Protein AF-L9M153-F1 (afdb_monomer_lite)

Radius of gyration: 15.21 Å; chains: 1; bounding box: 38×36×36 Å

Secondary structure (DSSP, 8-state):
-TT-SSHHHHHHHHHHHHHHHHH-HHHHHHHHHHHGGG--HHHHHHHHHHH--GGGGSSHHHHHHHHHHHHHHHHHHS-TT------SHHHHHHHHHHHHHHHHHHHH-TTHHHHHHHHHHHT--HHHHHHHHHHHTSHHHHTT-HHHHHHHHHHHH-

Structure (mmCIF, N/CA/C/O backbone):
data_AF-L9M153-F1
#
_entry.id   AF-L9M153-F1
#
loop_
_atom_site.group_PDB
_atom_site.id
_atom_site.type_symbol
_atom_site.label_atom_id
_atom_site.label_alt_id
_atom_site.label_comp_id
_atom_site.label_asym_id
_atom_site.label_entity_id
_atom_site.label_seq_id
_atom_site.pdbx_PDB_ins_code
_atom_site.Cartn_x
_atom_site.Cartn_y
_atom_site.Cartn_z
_atom_site.occupancy
_atom_site.B_iso_or_equiv
_atom_site.auth_seq_id
_atom_site.auth_comp_id
_atom_site.auth_asym_id
_atom_site.auth_atom_id
_atom_site.pdbx_PDB_model_num
ATOM 1 N N . MET A 1 1 ? 18.405 -8.519 -5.903 1.00 76.19 1 MET A N 1
ATOM 2 C CA . MET A 1 1 ? 18.850 -7.183 -5.422 1.00 76.19 1 MET A CA 1
ATOM 3 C C . MET A 1 1 ? 17.945 -6.615 -4.331 1.00 76.19 1 MET A C 1
ATOM 5 O O . MET A 1 1 ? 18.466 -6.133 -3.335 1.00 76.19 1 MET A O 1
ATOM 9 N N . MET A 1 2 ? 16.614 -6.701 -4.454 1.00 86.31 2 MET A N 1
ATOM 10 C CA . MET A 1 2 ? 15.701 -6.247 -3.385 1.00 86.31 2 MET A CA 1
ATOM 11 C C . MET A 1 2 ? 15.808 -7.069 -2.086 1.00 86.31 2 MET A C 1
ATOM 13 O O . MET A 1 2 ? 15.494 -6.559 -1.016 1.00 86.31 2 MET A O 1
ATOM 17 N N . ASN A 1 3 ? 16.340 -8.291 -2.166 1.00 87.81 3 ASN A N 1
ATOM 18 C CA . ASN A 1 3 ? 16.652 -9.151 -1.022 1.00 87.81 3 ASN A CA 1
ATOM 19 C C . ASN A 1 3 ? 18.121 -9.061 -0.537 1.00 87.81 3 ASN A C 1
ATOM 21 O O . ASN A 1 3 ? 18.587 -9.937 0.183 1.00 87.81 3 ASN A O 1
ATOM 25 N N . ASP A 1 4 ? 18.899 -8.055 -0.967 1.00 94.00 4 ASP A N 1
ATOM 26 C CA . ASP A 1 4 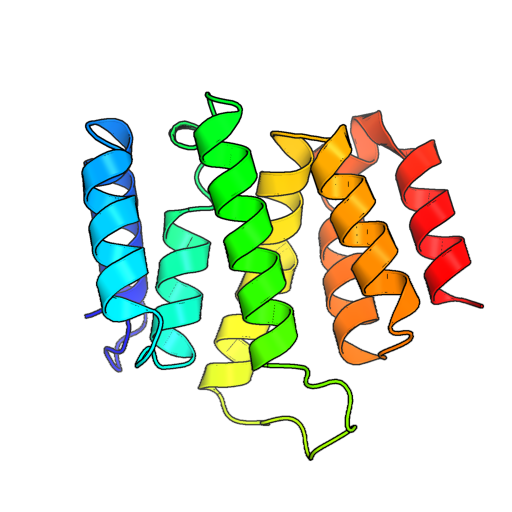? 20.309 -7.926 -0.558 1.00 94.00 4 ASP A CA 1
ATOM 27 C C . ASP A 1 4 ? 20.429 -7.640 0.949 1.00 94.00 4 ASP A C 1
ATOM 29 O O . ASP A 1 4 ? 19.619 -6.900 1.515 1.00 94.00 4 ASP A O 1
ATOM 33 N N . SER A 1 5 ? 21.458 -8.180 1.610 1.00 88.75 5 SER A N 1
ATOM 34 C CA . SER A 1 5 ? 21.688 -7.979 3.048 1.00 88.75 5 SER A CA 1
ATOM 35 C C . SER A 1 5 ? 21.940 -6.507 3.405 1.00 88.75 5 SER A C 1
ATOM 37 O O . SER A 1 5 ? 21.536 -6.039 4.474 1.00 88.75 5 SER A O 1
ATOM 39 N N . ARG A 1 6 ? 22.528 -5.730 2.487 1.00 92.38 6 ARG A N 1
ATOM 40 C CA . ARG A 1 6 ? 22.849 -4.310 2.671 1.00 92.38 6 ARG A CA 1
ATOM 41 C C . ARG A 1 6 ? 21.632 -3.448 2.360 1.00 92.38 6 ARG A C 1
ATOM 43 O O . ARG A 1 6 ? 21.206 -3.327 1.214 1.00 92.38 6 ARG A O 1
ATOM 50 N N . TRP A 1 7 ? 21.114 -2.755 3.373 1.00 89.44 7 TRP A N 1
ATOM 51 C CA . TRP A 1 7 ? 19.883 -1.967 3.238 1.00 89.44 7 TRP A CA 1
ATOM 52 C C . TRP A 1 7 ? 19.955 -0.867 2.166 1.00 89.44 7 TRP A C 1
ATOM 54 O O . TRP A 1 7 ? 18.970 -0.638 1.474 1.00 89.44 7 TRP A O 1
ATOM 64 N N . ARG A 1 8 ? 21.130 -0.253 1.953 1.00 92.19 8 ARG A N 1
ATOM 65 C CA . ARG A 1 8 ? 21.330 0.757 0.898 1.00 92.19 8 ARG A CA 1
ATOM 66 C C . ARG A 1 8 ? 21.126 0.201 -0.511 1.00 92.19 8 ARG A C 1
ATOM 68 O O . ARG A 1 8 ? 20.583 0.903 -1.355 1.00 92.19 8 ARG A O 1
ATOM 75 N N . LEU A 1 9 ? 21.522 -1.049 -0.763 1.00 95.06 9 LEU A N 1
ATOM 76 C CA . LEU A 1 9 ? 21.282 -1.682 -2.063 1.00 95.06 9 LEU A CA 1
ATOM 77 C C . LEU A 1 9 ? 19.805 -2.004 -2.271 1.00 95.06 9 LEU A C 1
ATOM 79 O O . LEU A 1 9 ? 19.324 -1.927 -3.397 1.00 95.06 9 LEU A O 1
ATOM 83 N N . ARG A 1 10 ? 19.068 -2.295 -1.193 1.00 94.25 10 ARG A N 1
ATOM 84 C CA . ARG A 1 10 ? 17.613 -2.465 -1.274 1.00 94.25 10 ARG A CA 1
ATOM 85 C C . ARG A 1 10 ? 16.913 -1.159 -1.655 1.00 94.25 10 ARG A C 1
ATOM 87 O O . ARG A 1 10 ? 16.045 -1.193 -2.521 1.00 94.25 10 ARG A O 1
ATOM 94 N N . GLU A 1 11 ? 17.314 -0.022 -1.075 1.00 93.06 11 GLU A N 1
ATOM 95 C CA . GLU A 1 11 ? 16.779 1.289 -1.489 1.00 93.06 11 GLU A CA 1
ATOM 96 C C . GLU A 1 11 ? 17.129 1.605 -2.941 1.00 93.06 11 GLU A C 1
ATOM 98 O O . GLU A 1 11 ? 16.254 1.990 -3.708 1.00 93.06 11 GLU A O 1
ATOM 103 N N . ALA A 1 12 ? 18.389 1.393 -3.332 1.00 96.69 12 ALA A N 1
ATOM 104 C CA . ALA A 1 12 ? 18.835 1.638 -4.699 1.00 96.69 12 ALA A CA 1
ATOM 105 C C . ALA A 1 12 ? 18.051 0.792 -5.716 1.00 96.69 12 ALA A C 1
ATOM 107 O O . ALA A 1 12 ? 17.679 1.299 -6.769 1.00 96.69 12 ALA A O 1
ATOM 108 N N . ALA A 1 13 ? 17.743 -0.468 -5.387 1.00 96.50 13 ALA A N 1
ATOM 109 C CA . ALA A 1 13 ? 16.912 -1.322 -6.230 1.00 96.50 13 ALA A CA 1
ATOM 110 C C . ALA A 1 13 ? 15.482 -0.774 -6.379 1.00 96.50 13 ALA A C 1
ATOM 112 O O . ALA A 1 13 ? 14.961 -0.735 -7.489 1.00 96.50 13 ALA A O 1
ATOM 113 N N . ALA A 1 14 ? 14.857 -0.309 -5.290 1.00 96.81 14 ALA A N 1
ATOM 114 C CA . ALA A 1 14 ? 13.528 0.300 -5.358 1.00 96.81 14 ALA A CA 1
ATOM 115 C C . ALA A 1 14 ? 13.531 1.613 -6.164 1.00 96.81 14 ALA A C 1
ATOM 117 O O . ALA A 1 14 ? 12.649 1.823 -6.993 1.00 96.81 14 ALA A O 1
ATOM 118 N N . MET A 1 15 ? 14.549 2.458 -5.980 1.00 97.56 15 MET A N 1
ATOM 119 C CA . MET A 1 15 ? 14.726 3.702 -6.741 1.00 97.56 15 MET A CA 1
ATOM 120 C C . MET A 1 15 ? 14.967 3.440 -8.231 1.00 97.56 15 MET A C 1
ATOM 122 O O . MET A 1 15 ? 14.418 4.142 -9.073 1.00 97.56 15 MET A O 1
ATOM 126 N N . ALA A 1 16 ? 15.736 2.406 -8.581 1.00 97.94 16 ALA A N 1
ATOM 127 C CA . ALA A 1 16 ? 15.916 2.010 -9.975 1.00 97.94 16 ALA A CA 1
ATOM 128 C C . ALA A 1 16 ? 14.573 1.640 -10.626 1.00 97.94 16 ALA A C 1
ATOM 130 O O . ALA A 1 16 ? 14.286 2.080 -11.736 1.00 97.94 16 ALA A O 1
ATOM 131 N N . CYS A 1 17 ? 13.711 0.906 -9.917 1.00 98.19 17 CYS A N 1
ATOM 132 C CA . CYS A 1 17 ? 12.362 0.605 -10.396 1.00 98.19 17 CYS A CA 1
ATOM 133 C C . CYS A 1 17 ? 11.482 1.851 -10.515 1.00 98.19 17 CYS A C 1
ATOM 135 O O . CYS A 1 17 ? 10.700 1.932 -11.453 1.00 98.19 17 CYS A O 1
ATOM 137 N N . GLN A 1 18 ? 11.615 2.828 -9.616 1.00 98.38 18 GLN A N 1
ATOM 138 C CA . GLN A 1 18 ? 10.910 4.109 -9.743 1.00 98.38 18 GLN A CA 1
ATOM 139 C C . GLN A 1 18 ? 11.307 4.828 -11.034 1.00 98.38 18 GLN A C 1
ATOM 141 O O . GLN A 1 18 ? 10.431 5.205 -11.803 1.00 98.38 18 GLN A O 1
ATOM 146 N N . ILE A 1 19 ? 12.610 4.928 -11.315 1.00 98.38 19 ILE A N 1
ATOM 147 C CA . ILE A 1 19 ? 13.138 5.566 -12.531 1.00 98.38 19 ILE A CA 1
ATOM 148 C C . ILE A 1 19 ? 12.643 4.849 -13.793 1.00 98.38 19 ILE A C 1
ATOM 150 O O . ILE A 1 19 ? 12.218 5.499 -14.744 1.00 98.38 19 ILE A O 1
ATOM 154 N N . ILE A 1 20 ? 12.673 3.512 -13.809 1.00 98.25 20 ILE A N 1
ATOM 155 C CA . ILE A 1 20 ? 12.159 2.731 -14.943 1.00 98.25 20 ILE A CA 1
ATOM 156 C C . ILE A 1 20 ? 10.648 2.945 -15.086 1.00 98.25 20 ILE A C 1
ATOM 158 O O . ILE A 1 20 ? 10.172 3.205 -16.185 1.00 98.25 20 ILE A O 1
ATOM 162 N N . GLY A 1 21 ? 9.901 2.879 -13.983 1.00 98.06 21 GLY A N 1
ATOM 163 C CA . GLY A 1 21 ? 8.448 3.020 -13.972 1.00 98.06 21 GLY A CA 1
ATOM 164 C C . GLY A 1 21 ? 7.947 4.402 -14.376 1.00 98.06 21 GLY A C 1
ATOM 165 O O . GLY A 1 21 ? 6.856 4.506 -14.929 1.00 98.06 21 GLY A O 1
ATOM 166 N N . GLU A 1 22 ? 8.723 5.456 -14.111 1.00 97.94 22 GLU A N 1
ATOM 167 C CA . GLU A 1 22 ? 8.410 6.813 -14.570 1.00 97.94 22 GLU A CA 1
ATOM 168 C C . GLU A 1 22 ? 8.394 6.901 -16.097 1.00 97.94 22 GLU A C 1
ATOM 170 O O . GLU A 1 22 ? 7.591 7.647 -16.653 1.00 97.94 22 GLU A O 1
ATOM 175 N N . GLN A 1 23 ? 9.252 6.126 -16.765 1.00 97.44 23 GLN A N 1
ATOM 176 C CA . GLN A 1 23 ? 9.304 6.059 -18.225 1.00 97.44 23 GLN A CA 1
ATOM 177 C C . GLN A 1 23 ? 8.320 5.036 -18.787 1.00 97.44 23 GLN A C 1
ATOM 179 O O . GLN A 1 23 ? 7.668 5.287 -19.798 1.00 97.44 23 GLN A O 1
ATOM 184 N N . ASP A 1 24 ? 8.209 3.882 -18.131 1.00 97.38 24 ASP A N 1
ATOM 185 C CA . ASP A 1 24 ? 7.296 2.819 -18.512 1.00 97.38 24 ASP A CA 1
ATOM 186 C C . ASP A 1 24 ? 6.853 1.994 -17.297 1.00 97.38 24 ASP A C 1
ATOM 188 O O . ASP A 1 24 ? 7.512 1.048 -16.848 1.00 97.38 24 ASP A O 1
ATOM 192 N N . PHE A 1 25 ? 5.667 2.327 -16.789 1.00 98.19 25 PHE A N 1
ATOM 193 C CA . PHE A 1 25 ? 5.039 1.591 -15.698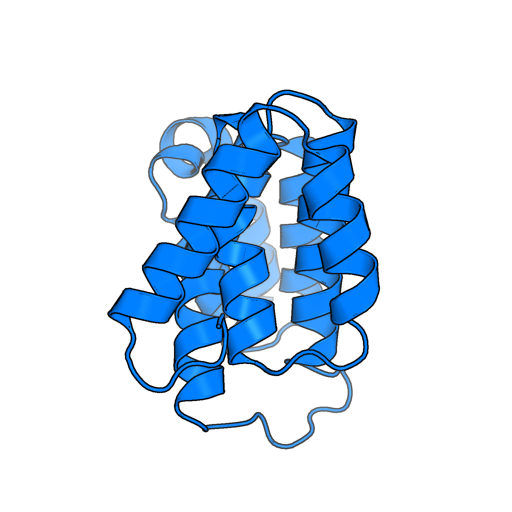 1.00 98.19 25 PHE A CA 1
ATOM 194 C C . PHE A 1 25 ? 4.760 0.127 -16.067 1.00 98.19 25 PHE A C 1
ATOM 196 O O . PHE A 1 25 ? 4.824 -0.748 -15.202 1.00 98.19 25 PHE A O 1
ATOM 203 N N . SER A 1 26 ? 4.466 -0.165 -17.339 1.00 97.88 26 SER A N 1
ATOM 204 C CA . SER A 1 26 ? 4.128 -1.523 -17.770 1.00 97.88 26 SER A CA 1
ATOM 205 C C . SER A 1 26 ? 5.320 -2.471 -17.625 1.00 97.88 26 SER A C 1
ATOM 207 O O . SER A 1 26 ? 5.142 -3.601 -17.172 1.00 97.88 26 SER A O 1
ATOM 209 N N . THR A 1 27 ? 6.539 -1.986 -17.882 1.00 98.00 27 THR A N 1
ATOM 210 C CA . THR A 1 27 ? 7.778 -2.745 -17.672 1.00 98.00 27 THR A CA 1
ATOM 211 C C . THR A 1 27 ? 7.919 -3.198 -16.218 1.00 98.00 27 THR A C 1
ATOM 213 O O . THR A 1 27 ? 8.103 -4.390 -15.961 1.00 98.00 27 THR A O 1
ATOM 216 N N . ILE A 1 28 ? 7.792 -2.286 -15.244 1.00 97.75 28 ILE A N 1
ATOM 217 C CA . ILE A 1 28 ? 7.930 -2.669 -13.829 1.00 97.75 28 ILE A CA 1
ATOM 218 C C . ILE A 1 28 ? 6.746 -3.493 -13.330 1.00 97.75 28 ILE A C 1
ATOM 220 O O . ILE A 1 28 ? 6.949 -4.409 -12.539 1.00 97.75 28 ILE A O 1
ATOM 224 N N . LYS A 1 29 ? 5.527 -3.222 -13.815 1.00 98.25 29 LYS A N 1
ATOM 225 C CA . LYS A 1 29 ? 4.334 -4.010 -13.493 1.00 98.25 29 LYS A CA 1
ATOM 226 C C . LYS A 1 29 ? 4.520 -5.463 -13.919 1.00 98.25 29 LYS A C 1
ATOM 228 O O . LYS A 1 29 ? 4.389 -6.351 -13.086 1.00 98.25 29 LYS A O 1
ATOM 233 N N . ASN A 1 30 ? 4.887 -5.696 -15.179 1.00 98.19 30 ASN A N 1
ATOM 234 C CA . ASN A 1 30 ? 5.086 -7.042 -15.715 1.00 98.19 30 ASN A CA 1
ATOM 235 C C . ASN A 1 30 ? 6.189 -7.786 -14.955 1.00 98.19 30 ASN A C 1
ATOM 237 O O . ASN A 1 30 ? 6.045 -8.965 -14.643 1.00 98.19 30 ASN A O 1
ATOM 241 N N . TRP A 1 31 ? 7.281 -7.096 -14.617 1.00 97.44 31 TRP A N 1
ATOM 242 C CA . TRP A 1 31 ? 8.352 -7.695 -13.828 1.00 97.44 31 TRP A CA 1
ATOM 243 C C . TRP A 1 31 ? 7.903 -8.045 -12.405 1.00 97.44 31 TRP A C 1
ATOM 245 O O . TRP A 1 31 ? 8.182 -9.143 -11.927 1.00 97.44 31 TRP A O 1
ATOM 255 N N . PHE A 1 32 ? 7.167 -7.154 -11.736 1.00 98.00 32 PHE A N 1
ATOM 256 C CA . PHE A 1 32 ? 6.609 -7.425 -10.413 1.00 98.00 32 PHE A CA 1
ATOM 257 C C . PHE A 1 32 ? 5.637 -8.602 -10.428 1.00 98.00 32 PHE A C 1
ATOM 259 O O . PHE A 1 32 ? 5.760 -9.471 -9.574 1.00 98.00 32 PHE A O 1
ATOM 266 N N . GLU A 1 33 ? 4.742 -8.684 -11.412 1.00 97.56 33 GLU A N 1
ATOM 267 C CA . GLU A 1 33 ? 3.818 -9.814 -11.574 1.00 97.56 33 GLU A CA 1
ATOM 268 C C . GLU A 1 33 ? 4.557 -11.148 -11.765 1.00 97.56 33 GLU A C 1
ATOM 270 O O . GLU A 1 33 ? 4.112 -12.170 -11.246 1.00 97.56 33 GLU A O 1
ATOM 275 N N . GLN A 1 34 ? 5.710 -11.141 -12.441 1.00 97.31 34 GLN A N 1
ATOM 276 C CA . GLN A 1 34 ? 6.544 -12.334 -12.617 1.00 97.31 34 GLN A CA 1
ATOM 277 C C . GLN A 1 34 ? 7.245 -12.777 -11.329 1.00 97.31 34 GLN A C 1
ATOM 279 O O . GLN A 1 34 ? 7.304 -13.972 -11.059 1.00 97.31 34 GLN A O 1
ATOM 284 N N . ILE A 1 35 ? 7.801 -11.847 -10.545 1.00 95.88 35 ILE A N 1
ATOM 285 C CA . ILE A 1 35 ? 8.587 -12.202 -9.349 1.00 95.88 35 ILE A CA 1
ATOM 286 C C . ILE A 1 35 ? 7.732 -12.373 -8.092 1.00 95.88 35 ILE A C 1
ATOM 288 O O . ILE A 1 35 ? 8.186 -12.981 -7.126 1.00 95.88 35 ILE A O 1
ATOM 292 N N . TYR A 1 36 ? 6.520 -11.808 -8.063 1.00 97.56 36 TYR A N 1
ATOM 293 C CA . TYR A 1 36 ? 5.682 -11.785 -6.866 1.00 97.56 36 TYR A CA 1
ATOM 294 C C . TYR A 1 36 ? 5.391 -13.176 -6.271 1.00 97.56 36 TYR A C 1
ATOM 296 O O . TYR A 1 36 ? 5.508 -13.289 -5.046 1.00 97.56 36 TYR A O 1
ATOM 304 N N . PRO A 1 37 ? 5.054 -14.225 -7.059 1.00 95.94 37 PRO A N 1
ATOM 305 C CA . PRO A 1 37 ? 4.683 -15.535 -6.514 1.00 95.94 37 PRO A CA 1
ATOM 306 C C . PRO A 1 37 ? 5.734 -16.135 -5.572 1.00 95.94 37 PRO A C 1
ATOM 308 O O . PRO A 1 37 ? 5.377 -16.662 -4.522 1.00 95.94 37 PRO A O 1
ATOM 311 N N . ASP A 1 38 ? 7.015 -15.963 -5.903 1.00 95.06 38 ASP A N 1
ATOM 312 C CA . ASP A 1 38 ? 8.149 -16.513 -5.150 1.00 95.06 38 ASP A CA 1
ATOM 313 C C . ASP A 1 38 ? 8.881 -15.450 -4.308 1.00 95.06 38 ASP A C 1
ATOM 315 O O . ASP A 1 38 ? 9.977 -15.683 -3.793 1.00 95.06 38 ASP A O 1
ATOM 319 N N . SER A 1 39 ? 8.292 -14.257 -4.171 1.00 96.44 39 SER A N 1
ATOM 320 C CA . SER A 1 39 ? 8.958 -13.115 -3.543 1.00 96.44 39 SER A CA 1
ATOM 321 C C . SER A 1 39 ? 9.127 -13.271 -2.028 1.00 96.44 39 SER A C 1
ATOM 323 O O . SER A 1 39 ? 8.192 -13.580 -1.280 1.00 96.44 39 SER A O 1
ATOM 325 N N . SER A 1 40 ? 10.327 -12.957 -1.539 1.00 95.75 40 SER A N 1
ATOM 326 C CA . SER A 1 40 ? 10.611 -12.852 -0.107 1.00 95.75 40 SER A CA 1
ATOM 327 C C . SER A 1 40 ? 9.926 -11.631 0.525 1.00 95.75 40 SER A C 1
ATOM 329 O O . SER A 1 40 ? 9.530 -10.682 -0.155 1.00 95.75 40 SER A O 1
ATOM 331 N N . LEU A 1 41 ? 9.855 -11.571 1.861 1.00 96.19 41 LEU A N 1
ATOM 332 C CA . LEU A 1 41 ? 9.326 -10.392 2.568 1.00 96.19 41 LEU A CA 1
ATOM 333 C C . LEU A 1 41 ? 10.093 -9.099 2.237 1.00 96.19 41 LEU A C 1
ATOM 335 O O . LEU A 1 41 ? 9.498 -8.020 2.186 1.00 96.19 41 LEU A O 1
ATOM 339 N N . LEU A 1 42 ? 11.404 -9.192 1.988 1.00 96.56 42 LEU A N 1
ATOM 340 C CA . LEU A 1 42 ? 12.213 -8.041 1.579 1.00 96.56 42 LEU A CA 1
ATOM 341 C C . LEU A 1 42 ? 11.941 -7.635 0.126 1.00 96.56 42 LEU A C 1
ATOM 343 O O . LEU A 1 42 ? 11.985 -6.444 -0.183 1.00 96.56 42 LEU A O 1
ATOM 347 N N . GLU A 1 43 ? 11.611 -8.586 -0.747 1.00 97.50 43 GLU A N 1
ATOM 348 C CA . GLU A 1 43 ? 11.202 -8.311 -2.128 1.00 97.50 43 GLU A CA 1
ATOM 349 C C . GLU A 1 43 ? 9.816 -7.673 -2.175 1.00 97.50 43 GLU A C 1
ATOM 351 O O . GLU A 1 43 ? 9.690 -6.597 -2.751 1.00 97.50 43 GLU A O 1
ATOM 356 N N . LYS A 1 44 ? 8.822 -8.209 -1.451 1.00 98.00 44 LYS A N 1
ATOM 357 C CA . LYS A 1 44 ? 7.503 -7.564 -1.272 1.00 98.00 44 LYS A CA 1
ATOM 358 C C . LYS A 1 44 ? 7.642 -6.131 -0.759 1.00 98.00 44 LYS A C 1
ATOM 360 O O . LYS A 1 44 ? 6.977 -5.212 -1.236 1.00 98.00 44 LYS A O 1
ATOM 365 N N . ARG A 1 45 ? 8.568 -5.914 0.181 1.00 97.44 45 ARG A N 1
ATOM 366 C CA . ARG A 1 45 ? 8.903 -4.580 0.689 1.00 97.44 45 ARG A CA 1
ATOM 367 C C . ARG A 1 45 ? 9.500 -3.685 -0.399 1.00 97.44 45 ARG A C 1
ATOM 369 O O . ARG A 1 45 ? 9.102 -2.528 -0.503 1.00 97.44 45 ARG A O 1
ATOM 376 N N . GLY A 1 46 ? 10.440 -4.197 -1.190 1.00 97.88 46 GLY A N 1
ATOM 377 C CA . GLY A 1 46 ? 11.040 -3.472 -2.312 1.00 97.88 46 GLY A CA 1
ATOM 378 C C . GLY A 1 46 ? 10.008 -3.064 -3.364 1.00 97.88 46 GLY A C 1
ATOM 379 O O . GLY A 1 46 ? 9.994 -1.906 -3.774 1.00 97.88 46 GLY A O 1
ATOM 380 N N . ILE A 1 47 ? 9.095 -3.974 -3.711 1.00 98.38 47 ILE A N 1
ATOM 381 C CA . ILE A 1 47 ? 7.986 -3.732 -4.641 1.00 98.38 47 ILE A CA 1
ATOM 382 C C . ILE A 1 47 ? 7.083 -2.602 -4.125 1.00 98.38 47 ILE A C 1
ATOM 384 O O . ILE A 1 47 ? 6.833 -1.635 -4.842 1.00 98.38 47 ILE A O 1
ATOM 388 N N . LEU A 1 48 ? 6.651 -2.659 -2.858 1.00 98.06 48 LEU A N 1
ATOM 389 C CA . LEU A 1 48 ? 5.819 -1.605 -2.263 1.00 98.06 48 LEU A CA 1
ATOM 390 C C . LEU A 1 48 ? 6.503 -0.240 -2.264 1.00 98.06 48 LEU A C 1
ATOM 392 O O . LEU A 1 48 ? 5.870 0.756 -2.599 1.00 98.06 48 LEU A O 1
ATOM 396 N N . VAL A 1 49 ? 7.779 -0.181 -1.876 1.00 97.94 49 VAL A N 1
ATOM 397 C CA . VAL A 1 49 ? 8.537 1.079 -1.847 1.00 97.94 49 VAL A CA 1
ATOM 398 C C . VAL A 1 49 ? 8.721 1.635 -3.258 1.00 97.94 49 VAL A C 1
ATOM 400 O O . VAL A 1 49 ? 8.578 2.841 -3.452 1.00 97.94 49 VAL A O 1
ATOM 403 N N . ALA A 1 50 ? 8.980 0.776 -4.246 1.00 98.38 50 ALA A N 1
ATOM 404 C CA . ALA A 1 50 ? 9.079 1.188 -5.640 1.00 98.38 50 ALA A CA 1
ATOM 405 C C . ALA A 1 50 ? 7.759 1.788 -6.151 1.00 98.38 50 ALA A C 1
ATOM 407 O O . ALA A 1 50 ? 7.766 2.858 -6.748 1.00 98.38 50 ALA A O 1
ATOM 408 N N . LEU A 1 51 ? 6.624 1.146 -5.860 1.00 98.50 51 LEU A N 1
ATOM 409 C CA . LEU A 1 51 ? 5.299 1.606 -6.292 1.00 98.50 51 LEU A CA 1
ATOM 410 C C . LEU A 1 51 ? 4.795 2.837 -5.530 1.00 98.50 51 LEU A C 1
ATOM 412 O O . LEU A 1 51 ? 4.011 3.615 -6.068 1.00 98.50 51 LEU A O 1
ATOM 416 N N . ALA A 1 52 ? 5.240 3.035 -4.287 1.00 98.12 52 ALA A N 1
ATOM 417 C CA . ALA A 1 52 ? 4.881 4.153 -3.411 1.00 98.12 52 ALA A CA 1
ATOM 418 C C . ALA A 1 52 ? 5.538 5.485 -3.817 1.00 98.12 52 ALA A C 1
ATOM 420 O O . ALA A 1 52 ? 6.034 6.244 -2.978 1.00 98.12 52 ALA A O 1
ATOM 421 N N . HIS A 1 53 ? 5.509 5.773 -5.113 1.00 98.06 53 HIS A N 1
ATOM 422 C CA . HIS A 1 53 ? 6.160 6.893 -5.760 1.00 98.06 53 HIS A CA 1
ATOM 423 C C . HIS A 1 53 ? 5.126 7.706 -6.550 1.00 98.06 53 HIS A C 1
ATOM 425 O O . HIS A 1 53 ? 4.588 7.197 -7.532 1.00 98.06 53 HIS A O 1
ATOM 431 N N . PRO A 1 54 ? 4.798 8.948 -6.138 1.00 97.75 54 PRO A N 1
ATOM 432 C CA . PRO A 1 54 ? 3.696 9.716 -6.723 1.00 97.75 54 PRO A CA 1
ATOM 433 C C . PRO A 1 54 ? 3.698 9.847 -8.258 1.00 97.75 54 PRO A C 1
ATOM 435 O O . PRO A 1 54 ? 2.615 9.741 -8.831 1.00 97.75 54 PRO A O 1
ATOM 438 N N . PRO A 1 55 ? 4.847 10.013 -8.949 1.00 98.12 55 PRO A N 1
ATOM 439 C CA . PRO A 1 55 ? 4.900 10.015 -10.415 1.00 98.12 55 PRO A CA 1
ATOM 440 C C . PRO A 1 55 ? 4.310 8.765 -11.086 1.00 98.12 55 PRO A C 1
ATOM 442 O O . PRO A 1 55 ? 3.773 8.863 -12.187 1.00 98.12 55 PRO A O 1
ATOM 445 N N . LEU A 1 56 ? 4.334 7.608 -10.415 1.00 98.38 56 LEU A N 1
ATOM 446 C CA . LEU A 1 56 ? 3.758 6.363 -10.935 1.00 98.38 56 LEU A CA 1
ATOM 447 C C . LEU A 1 56 ? 2.235 6.292 -10.777 1.00 98.38 56 LEU A C 1
ATOM 449 O O . LEU A 1 56 ? 1.585 5.481 -11.431 1.00 98.38 56 LEU A O 1
ATOM 453 N N . LEU A 1 57 ? 1.657 7.131 -9.916 1.00 98.06 57 LEU A N 1
ATOM 454 C CA . LEU A 1 57 ? 0.251 7.085 -9.502 1.00 98.06 57 LEU A CA 1
ATOM 455 C C . LEU A 1 57 ? -0.597 8.152 -10.213 1.00 98.06 57 LEU A C 1
ATOM 457 O O . LEU A 1 57 ? -1.598 8.629 -9.685 1.00 98.06 57 LEU A O 1
ATOM 461 N N . THR A 1 58 ? -0.172 8.567 -11.405 1.00 94.69 58 THR A N 1
ATOM 462 C CA . THR A 1 58 ? -0.826 9.619 -12.198 1.00 94.69 58 THR A CA 1
ATOM 463 C C . THR A 1 58 ? -2.026 9.112 -12.995 1.00 94.69 58 THR A C 1
ATOM 465 O O . THR A 1 58 ? -2.865 9.909 -13.411 1.00 94.69 58 THR A O 1
ATOM 468 N N . THR A 1 59 ? -2.143 7.794 -13.185 1.00 96.75 59 THR A N 1
ATOM 469 C CA . THR A 1 59 ? -3.290 7.159 -13.842 1.00 96.75 59 THR A CA 1
ATOM 470 C C . THR A 1 59 ? -4.098 6.326 -12.848 1.00 96.75 59 THR A C 1
ATOM 472 O O . THR A 1 59 ? -3.563 5.745 -11.896 1.00 96.75 59 THR A O 1
ATOM 475 N N . ALA A 1 60 ? -5.407 6.227 -13.097 1.00 96.50 60 ALA A N 1
ATOM 476 C CA . ALA A 1 60 ? -6.292 5.372 -12.310 1.00 96.50 60 ALA A CA 1
ATOM 477 C C . ALA A 1 60 ? -5.851 3.899 -12.377 1.00 96.50 60 ALA A C 1
ATOM 479 O O . ALA A 1 60 ? -5.775 3.234 -11.350 1.00 96.50 60 ALA A O 1
ATOM 480 N N . ALA A 1 61 ? -5.477 3.408 -13.565 1.00 97.75 61 ALA A N 1
ATOM 481 C CA . ALA A 1 61 ? -5.045 2.024 -13.762 1.00 97.75 61 ALA A CA 1
ATOM 482 C C . ALA A 1 61 ? -3.809 1.658 -12.920 1.00 97.75 61 ALA A C 1
ATOM 484 O O . ALA A 1 61 ? -3.797 0.612 -12.269 1.00 97.75 61 ALA A O 1
ATOM 485 N N . ASN A 1 62 ? -2.799 2.534 -12.873 1.00 98.19 62 ASN A N 1
ATOM 486 C CA . ASN A 1 62 ? -1.600 2.297 -12.067 1.00 98.19 62 ASN A CA 1
ATOM 487 C C . ASN A 1 62 ? -1.937 2.287 -10.574 1.00 98.19 62 ASN A C 1
ATOM 489 O O . ASN A 1 62 ? -1.464 1.431 -9.830 1.00 98.19 62 ASN A O 1
ATOM 493 N N . THR A 1 63 ? -2.789 3.214 -10.136 1.00 98.25 63 THR A N 1
ATOM 494 C CA . THR A 1 63 ? -3.174 3.321 -8.725 1.00 98.25 63 THR A CA 1
ATOM 495 C C . THR A 1 63 ? -3.986 2.111 -8.266 1.00 98.25 63 THR A C 1
ATOM 497 O O . THR A 1 63 ? -3.710 1.565 -7.198 1.00 98.25 63 THR A O 1
ATOM 500 N N . VAL A 1 64 ? -4.917 1.634 -9.098 1.00 98.50 64 VAL A N 1
ATOM 501 C CA . VAL A 1 64 ? -5.676 0.395 -8.866 1.00 98.50 64 VAL A CA 1
ATOM 502 C C . VAL A 1 64 ? -4.736 -0.800 -8.722 1.00 98.50 64 VAL A C 1
ATOM 504 O O . VAL A 1 64 ? -4.864 -1.564 -7.769 1.00 98.50 64 VAL A O 1
ATOM 507 N N . TYR A 1 65 ? -3.756 -0.940 -9.620 1.00 98.62 65 TYR A N 1
ATOM 508 C CA . TYR A 1 65 ? -2.756 -2.005 -9.523 1.00 98.62 65 TYR A CA 1
ATOM 509 C C . TYR A 1 65 ? -1.994 -1.950 -8.190 1.00 98.62 65 TYR A C 1
ATOM 511 O O . TYR A 1 65 ? -1.893 -2.960 -7.494 1.00 98.62 65 TYR A O 1
ATOM 519 N N . CYS A 1 66 ? -1.514 -0.769 -7.792 1.00 98.56 66 CYS A N 1
ATOM 520 C CA . CYS A 1 66 ? -0.788 -0.585 -6.535 1.00 98.56 66 CYS A CA 1
ATOM 521 C C . CYS A 1 66 ? -1.638 -0.927 -5.301 1.00 98.56 66 CYS A C 1
ATOM 523 O O . CYS A 1 66 ? -1.137 -1.558 -4.368 1.00 98.56 66 CYS A O 1
ATOM 525 N N . LEU A 1 67 ? -2.915 -0.532 -5.287 1.00 98.69 67 LEU A N 1
ATOM 526 C CA . LEU A 1 67 ? -3.849 -0.854 -4.205 1.00 98.69 67 LEU A CA 1
ATOM 527 C C . LEU A 1 67 ? -4.113 -2.362 -4.118 1.00 98.69 67 LEU A C 1
ATOM 529 O O . LEU A 1 67 ? -3.995 -2.924 -3.031 1.00 98.69 67 LEU A O 1
ATOM 533 N N . ASN A 1 68 ? -4.384 -3.019 -5.249 1.00 98.44 68 ASN A N 1
ATOM 534 C CA . ASN A 1 68 ? -4.629 -4.463 -5.306 1.00 98.44 68 ASN A CA 1
ATOM 535 C C . ASN A 1 68 ? -3.409 -5.262 -4.836 1.00 98.44 68 ASN A C 1
ATOM 537 O O . ASN A 1 68 ? -3.536 -6.184 -4.032 1.00 98.44 68 ASN A O 1
ATOM 541 N N . LEU A 1 69 ? -2.210 -4.879 -5.284 1.00 98.38 69 LEU A N 1
ATOM 542 C CA . LEU A 1 69 ? -0.976 -5.531 -4.855 1.00 98.38 69 LEU A CA 1
ATOM 543 C C . LEU A 1 69 ? -0.715 -5.312 -3.358 1.00 98.38 69 LEU A C 1
ATOM 545 O O . LEU A 1 69 ? -0.245 -6.209 -2.662 1.00 98.38 69 LEU A O 1
ATOM 549 N N . CYS A 1 70 ? -1.043 -4.128 -2.833 1.00 98.19 70 CYS A N 1
ATOM 550 C CA . CYS A 1 70 ? -0.946 -3.861 -1.404 1.00 98.19 70 CYS A CA 1
ATOM 551 C C . CYS A 1 70 ? -1.924 -4.733 -0.598 1.00 98.19 70 CYS A C 1
ATOM 553 O O . CYS A 1 70 ? -1.508 -5.316 0.403 1.00 98.19 70 CYS A O 1
ATOM 555 N N . GLU A 1 71 ? -3.178 -4.872 -1.044 1.00 97.94 71 GLU A N 1
ATOM 556 C CA . GLU A 1 71 ? -4.173 -5.782 -0.452 1.00 97.94 71 GLU A CA 1
ATOM 557 C C . GLU A 1 71 ? -3.671 -7.234 -0.460 1.00 97.94 71 GLU A C 1
ATOM 559 O O . GLU A 1 71 ? -3.724 -7.909 0.570 1.00 97.94 71 GLU A O 1
ATOM 564 N N . GLN A 1 72 ? -3.091 -7.688 -1.574 1.00 97.38 72 GLN A N 1
ATOM 565 C CA . GLN A 1 72 ? -2.497 -9.021 -1.686 1.00 97.38 72 GLN A CA 1
ATOM 566 C C . GLN A 1 72 ? -1.366 -9.234 -0.668 1.00 97.38 72 GLN A C 1
ATOM 568 O O . GLN A 1 72 ? -1.358 -10.242 0.034 1.00 97.38 72 GLN A O 1
ATOM 573 N N . ILE A 1 73 ? -0.470 -8.257 -0.488 1.00 96.88 73 ILE A N 1
ATOM 574 C CA . ILE A 1 73 ? 0.598 -8.345 0.522 1.00 96.88 73 ILE A CA 1
ATOM 575 C C . ILE A 1 73 ? 0.022 -8.413 1.942 1.00 96.88 73 ILE A C 1
ATOM 577 O O . ILE A 1 73 ? 0.542 -9.162 2.768 1.00 96.88 73 ILE A O 1
ATOM 581 N N . PHE A 1 74 ? -1.046 -7.666 2.249 1.00 96.06 74 PHE A N 1
ATOM 582 C CA . PHE A 1 74 ? -1.730 -7.783 3.543 1.00 96.06 74 PHE A CA 1
ATOM 583 C C . PHE A 1 74 ? -2.303 -9.185 3.766 1.00 96.06 74 PHE A C 1
ATOM 585 O O . PHE A 1 74 ? -2.202 -9.699 4.880 1.00 96.06 74 PHE A O 1
ATOM 592 N N . ASN A 1 75 ? -2.885 -9.799 2.735 1.00 93.69 75 ASN A N 1
ATOM 593 C CA . ASN A 1 75 ? -3.423 -11.157 2.813 1.00 93.69 75 ASN A CA 1
ATOM 594 C C . ASN A 1 75 ? -2.316 -12.199 3.016 1.00 93.69 75 ASN A C 1
ATOM 596 O O . ASN A 1 75 ? -2.486 -13.103 3.829 1.00 93.69 75 ASN A O 1
ATOM 600 N N . ASP A 1 76 ? -1.169 -12.024 2.358 1.00 92.50 76 ASP A N 1
ATOM 601 C CA . ASP A 1 76 ? -0.033 -12.940 2.472 1.00 92.50 76 ASP A CA 1
ATOM 602 C C . ASP A 1 76 ? 0.607 -12.932 3.868 1.00 92.50 76 ASP A C 1
ATOM 604 O O . ASP A 1 76 ? 1.003 -13.978 4.375 1.00 92.50 76 ASP A O 1
ATOM 608 N N . ILE A 1 77 ? 0.767 -11.753 4.485 1.00 92.12 77 ILE A N 1
ATOM 609 C CA . ILE A 1 77 ? 1.530 -11.618 5.745 1.00 92.12 77 ILE A CA 1
ATOM 610 C C . ILE A 1 77 ? 0.653 -11.586 6.999 1.00 92.12 77 ILE A C 1
ATOM 612 O O . ILE A 1 77 ? 1.158 -11.711 8.115 1.00 92.12 77 ILE A O 1
ATOM 616 N N . PHE A 1 78 ? -0.650 -11.385 6.826 1.00 91.19 78 PHE A N 1
ATOM 617 C CA . PHE A 1 78 ? -1.647 -11.506 7.879 1.00 91.19 78 PHE A CA 1
ATOM 618 C C . PHE A 1 78 ? -2.729 -12.464 7.386 1.00 91.19 78 PHE A C 1
ATOM 620 O O . PHE A 1 78 ? -3.771 -11.995 6.929 1.00 91.19 78 PHE A O 1
ATOM 627 N N . PRO A 1 79 ? -2.518 -13.785 7.428 1.00 82.50 79 PRO A N 1
ATOM 628 C CA . PRO A 1 79 ? -3.549 -14.734 7.033 1.00 82.50 79 PRO A CA 1
ATOM 629 C C . PRO A 1 79 ? -4.708 -14.725 8.046 1.00 82.50 79 PRO A C 1
ATOM 631 O O . PRO A 1 79 ? -4.542 -14.387 9.220 1.00 82.50 79 PRO A O 1
ATOM 634 N N . SER A 1 80 ? -5.922 -15.021 7.577 1.00 75.00 80 SER A N 1
ATOM 635 C CA . SER A 1 80 ? -7.156 -14.916 8.381 1.00 75.00 80 SER A CA 1
ATOM 636 C C . SER A 1 80 ? -7.305 -16.000 9.452 1.00 75.00 80 SER A C 1
ATOM 638 O O . SER A 1 80 ? -8.180 -15.898 10.303 1.00 75.00 80 SER A O 1
ATOM 640 N N . ASP A 1 81 ? -6.469 -17.031 9.423 1.00 72.38 81 ASP A N 1
ATOM 641 C CA . ASP A 1 81 ? -6.514 -18.194 10.311 1.00 72.38 81 ASP A CA 1
ATOM 642 C C . ASP A 1 81 ? -5.704 -18.016 11.609 1.00 72.38 81 ASP A C 1
ATOM 644 O O . ASP A 1 81 ? -5.508 -18.975 12.353 1.00 72.38 81 ASP A O 1
ATOM 648 N N . HIS A 1 82 ? -5.260 -16.790 11.912 1.00 59.50 82 HIS A N 1
ATOM 649 C CA . HIS A 1 82 ? -4.528 -16.446 13.138 1.00 59.50 82 HIS A CA 1
ATOM 650 C C . HIS A 1 82 ? -3.260 -17.287 13.379 1.00 59.50 82 HIS A C 1
ATOM 652 O O . HIS A 1 82 ? -2.844 -17.467 14.528 1.00 59.50 82 HIS A O 1
ATOM 658 N N . GLN A 1 83 ? -2.607 -17.767 12.313 1.00 62.25 83 GLN A N 1
ATOM 659 C CA . GLN A 1 83 ? -1.282 -18.378 12.424 1.00 62.25 83 GLN A CA 1
ATOM 660 C C . GLN A 1 83 ? -0.279 -17.432 13.103 1.00 62.25 83 GLN A C 1
ATOM 662 O O . GLN A 1 83 ? -0.413 -16.203 13.077 1.00 62.25 83 GLN A O 1
ATOM 667 N N . THR A 1 84 ? 0.752 -18.014 13.724 1.00 64.25 84 THR A N 1
ATOM 668 C CA . THR A 1 84 ? 1.854 -17.264 14.335 1.00 64.25 84 THR A CA 1
ATOM 669 C C . THR A 1 84 ? 2.439 -16.274 13.337 1.00 64.25 84 THR A C 1
ATOM 671 O O . THR A 1 84 ? 3.008 -16.663 12.319 1.00 64.25 84 THR A O 1
ATOM 674 N N . ILE A 1 85 ? 2.301 -14.987 13.645 1.00 71.00 85 ILE A N 1
ATOM 675 C CA . ILE A 1 85 ? 2.792 -13.908 12.794 1.00 71.00 85 ILE A CA 1
ATOM 676 C C . ILE A 1 85 ? 4.313 -13.912 12.838 1.00 71.00 85 ILE A C 1
ATOM 678 O O . ILE A 1 85 ? 4.890 -13.824 13.927 1.00 71.00 85 ILE A O 1
ATOM 682 N N . ASP A 1 86 ? 4.942 -13.940 11.665 1.00 76.69 86 ASP A N 1
ATOM 683 C CA . ASP A 1 86 ? 6.391 -13.839 11.533 1.00 76.69 86 ASP A CA 1
ATOM 684 C C . ASP A 1 86 ? 6.930 -12.637 12.335 1.00 76.69 86 ASP A C 1
ATOM 686 O O . ASP A 1 86 ? 6.437 -11.515 12.228 1.00 76.69 86 ASP A O 1
ATOM 690 N N . GLN A 1 87 ? 7.924 -12.880 13.190 1.00 83.19 87 GLN A N 1
ATOM 691 C CA . GLN A 1 87 ? 8.612 -11.850 13.978 1.00 83.19 87 GLN A CA 1
ATOM 692 C C . GLN A 1 87 ? 10.035 -11.577 13.469 1.00 83.19 87 GLN A C 1
ATOM 694 O O . GLN A 1 87 ? 10.820 -10.910 14.151 1.00 83.19 87 GLN A O 1
ATOM 699 N N . SER A 1 88 ? 10.376 -12.070 12.276 1.00 91.50 88 SER A N 1
ATOM 700 C CA . SER A 1 88 ? 11.661 -11.843 11.625 1.00 91.50 88 SER A CA 1
ATOM 701 C C . SER A 1 88 ? 11.933 -10.354 11.385 1.00 91.50 88 SER A C 1
ATOM 703 O O . SER A 1 88 ? 11.029 -9.521 11.256 1.00 91.50 88 SER A O 1
ATOM 705 N N . GLU A 1 89 ? 13.212 -9.996 11.265 1.00 91.94 89 GLU A N 1
ATOM 706 C CA . GLU A 1 89 ? 13.598 -8.633 10.875 1.00 91.94 89 GLU A CA 1
ATOM 707 C C . GLU A 1 89 ? 13.101 -8.259 9.471 1.00 91.94 89 GLU A C 1
ATOM 709 O O . GLU A 1 89 ? 12.802 -7.091 9.199 1.00 91.94 89 GLU A O 1
ATOM 714 N N . ALA A 1 90 ? 12.942 -9.245 8.583 1.00 93.56 90 ALA A N 1
ATOM 715 C CA . ALA A 1 90 ? 12.369 -9.032 7.261 1.00 93.56 90 ALA A CA 1
ATOM 716 C C . ALA A 1 90 ? 10.892 -8.616 7.356 1.00 93.56 90 ALA A C 1
ATOM 718 O O . ALA A 1 90 ? 10.497 -7.623 6.736 1.00 93.56 90 ALA A O 1
ATOM 719 N N . PHE A 1 91 ? 10.106 -9.288 8.204 1.00 94.38 91 PHE A N 1
ATOM 720 C CA . PHE A 1 91 ? 8.725 -8.902 8.488 1.00 94.38 91 PHE A CA 1
ATOM 721 C C . PHE A 1 91 ? 8.635 -7.499 9.093 1.00 94.38 91 PHE A C 1
ATOM 723 O O . PHE A 1 91 ? 7.869 -6.665 8.607 1.00 94.38 91 PHE A O 1
ATOM 730 N N . LYS A 1 92 ? 9.450 -7.188 10.111 1.00 94.25 92 LYS A N 1
ATOM 731 C CA . LYS A 1 92 ? 9.472 -5.847 10.726 1.00 94.25 92 LYS A CA 1
ATOM 732 C C . LYS A 1 92 ? 9.791 -4.758 9.697 1.00 94.25 92 LYS A C 1
ATOM 734 O O . LYS A 1 92 ? 9.152 -3.705 9.698 1.00 94.25 92 LYS A O 1
ATOM 739 N N . THR A 1 93 ? 10.726 -5.028 8.786 1.00 94.88 93 THR A N 1
ATOM 740 C CA . THR A 1 93 ? 11.105 -4.111 7.698 1.00 94.88 93 THR A CA 1
ATOM 741 C C . THR A 1 93 ? 9.954 -3.884 6.710 1.00 94.88 93 THR A C 1
ATOM 743 O O . THR A 1 93 ? 9.664 -2.740 6.341 1.00 94.88 93 THR A O 1
ATOM 746 N N . LEU A 1 94 ? 9.265 -4.952 6.298 1.00 96.62 94 LEU A N 1
ATOM 747 C CA . LEU A 1 94 ? 8.082 -4.873 5.436 1.00 96.62 94 LEU A CA 1
ATOM 748 C C . LEU A 1 94 ? 6.948 -4.097 6.110 1.00 96.62 94 LEU A C 1
ATOM 750 O O . LEU A 1 94 ? 6.449 -3.118 5.551 1.00 96.62 94 LEU A O 1
ATOM 754 N N . LYS A 1 95 ? 6.601 -4.467 7.345 1.00 96.12 95 LYS A N 1
ATOM 755 C CA . LYS A 1 95 ? 5.597 -3.777 8.158 1.00 96.12 95 LYS A CA 1
ATOM 756 C C . LYS A 1 95 ? 5.887 -2.283 8.263 1.00 96.12 95 LYS A C 1
ATOM 758 O O . LYS A 1 95 ? 4.979 -1.470 8.103 1.00 96.12 95 LYS A O 1
ATOM 763 N N . LYS A 1 96 ? 7.150 -1.903 8.481 1.00 96.19 96 LYS A N 1
ATOM 764 C CA . LYS A 1 96 ? 7.525 -0.490 8.586 1.00 96.19 96 LYS A CA 1
ATOM 765 C C . LYS A 1 96 ? 7.255 0.288 7.300 1.00 96.19 96 LYS A C 1
ATOM 767 O O . LYS A 1 96 ? 6.891 1.460 7.354 1.00 96.19 96 LYS A O 1
ATOM 772 N N . SER A 1 97 ? 7.407 -0.365 6.153 1.00 96.75 97 SER A N 1
ATOM 773 C CA . SER A 1 97 ? 7.072 0.227 4.858 1.00 96.75 97 SER A CA 1
ATOM 774 C C . SER A 1 97 ? 5.547 0.349 4.704 1.00 96.75 97 SER A C 1
ATOM 776 O O . SER A 1 97 ? 5.054 1.414 4.333 1.00 96.75 97 SER A O 1
ATOM 778 N N . LEU A 1 98 ? 4.785 -0.678 5.103 1.00 98.00 98 LEU A N 1
ATOM 779 C CA . LEU A 1 98 ? 3.315 -0.650 5.122 1.00 98.00 98 LEU A CA 1
ATOM 780 C C . LEU A 1 98 ? 2.735 0.494 5.970 1.00 98.00 98 LEU A C 1
ATOM 782 O O . LEU A 1 98 ? 1.731 1.076 5.575 1.00 98.00 98 LEU A O 1
ATOM 786 N N . GLU A 1 99 ? 3.388 0.895 7.069 1.00 98.00 99 GLU A N 1
ATOM 787 C CA . GLU A 1 99 ? 3.025 2.064 7.906 1.00 98.00 99 GLU A CA 1
ATOM 788 C C . GLU A 1 99 ? 3.114 3.432 7.185 1.00 98.00 99 GLU A C 1
ATOM 790 O O . GLU A 1 99 ? 2.791 4.475 7.769 1.00 98.00 99 GLU A O 1
ATOM 795 N N . TYR A 1 100 ? 3.583 3.455 5.934 1.00 98.06 100 TYR A N 1
ATOM 796 C CA . TYR A 1 100 ? 3.738 4.669 5.136 1.00 98.06 100 TYR A CA 1
ATOM 797 C C . TYR A 1 100 ? 3.145 4.562 3.726 1.00 98.06 100 TYR A C 1
ATOM 799 O O . TYR A 1 100 ? 2.468 5.498 3.289 1.00 98.06 100 TYR A O 1
ATOM 807 N N . VAL A 1 101 ? 3.401 3.465 3.002 1.00 98.12 101 VAL A N 1
ATOM 808 C CA . VAL A 1 101 ? 3.049 3.342 1.572 1.00 98.12 101 VAL A CA 1
ATOM 809 C C . VAL A 1 101 ? 1.548 3.448 1.321 1.00 98.12 101 VAL A C 1
ATOM 811 O O . VAL A 1 101 ? 1.135 4.097 0.364 1.00 98.12 101 VAL A O 1
ATOM 814 N N . LEU A 1 102 ? 0.721 2.917 2.224 1.00 97.88 102 LEU A N 1
ATOM 815 C CA . LEU A 1 102 ? -0.731 2.932 2.069 1.00 97.88 102 LEU A CA 1
ATOM 816 C C . LEU A 1 102 ? -1.269 4.369 2.021 1.00 97.88 102 LEU A C 1
ATOM 818 O O . LEU A 1 102 ? -2.112 4.686 1.192 1.00 97.88 102 LEU A O 1
ATOM 822 N N . SER A 1 103 ? -0.707 5.287 2.814 1.00 98.56 103 SER A N 1
ATOM 823 C CA . SER A 1 103 ? -1.067 6.708 2.751 1.00 98.56 103 SER A CA 1
ATOM 824 C C . SER A 1 103 ? -0.734 7.363 1.405 1.00 98.56 103 SER A C 1
ATOM 826 O O . SER A 1 103 ? -1.376 8.345 1.039 1.00 98.56 103 SER A O 1
ATOM 828 N N . VAL A 1 104 ? 0.280 6.866 0.682 1.00 98.69 104 VAL A N 1
ATOM 829 C CA . VAL A 1 104 ? 0.631 7.330 -0.670 1.00 98.69 104 VAL A CA 1
ATOM 830 C C . VAL A 1 104 ? -0.469 6.906 -1.641 1.00 98.69 104 VAL A C 1
ATOM 832 O O . VAL A 1 104 ? -1.022 7.759 -2.327 1.00 98.69 104 VAL A O 1
ATOM 835 N N . PHE A 1 105 ? -0.831 5.620 -1.638 1.00 98.56 105 PHE A N 1
ATOM 836 C CA . PHE A 1 105 ? -1.854 5.073 -2.532 1.00 98.56 105 PHE A CA 1
ATOM 837 C C . PHE A 1 105 ? -3.235 5.678 -2.269 1.00 98.56 105 PHE A C 1
ATOM 839 O O . PHE A 1 105 ? -3.898 6.123 -3.198 1.00 98.56 105 PHE A O 1
ATOM 846 N N . VAL A 1 106 ? -3.630 5.805 -0.998 1.00 98.56 106 VAL A N 1
ATOM 847 C CA . VAL 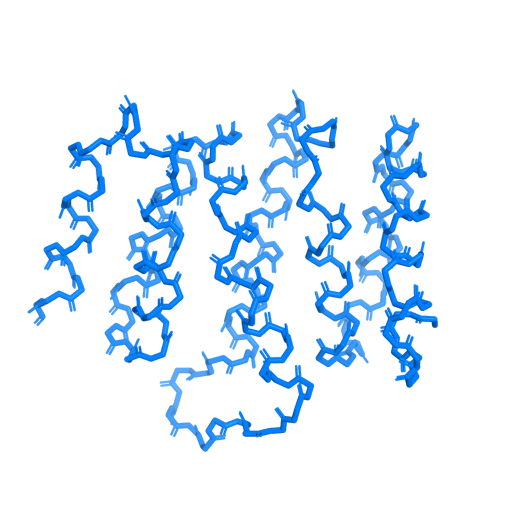A 1 106 ?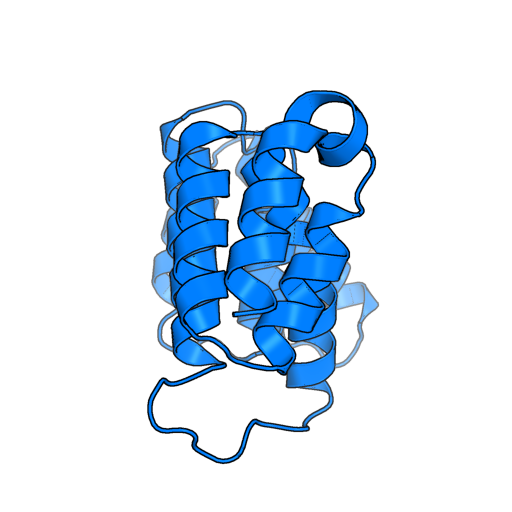 -4.907 6.425 -0.598 1.00 98.56 106 VAL A CA 1
ATOM 848 C C . VAL A 1 106 ? -4.968 7.903 -0.989 1.00 98.56 106 VAL A C 1
ATOM 850 O O . VAL A 1 106 ? -6.038 8.423 -1.286 1.00 98.56 106 VAL A O 1
ATOM 853 N N . ALA A 1 107 ? -3.838 8.613 -0.985 1.00 98.31 107 ALA A N 1
ATOM 854 C CA . ALA A 1 107 ? -3.815 10.000 -1.436 1.00 98.31 107 ALA A CA 1
ATOM 855 C C . ALA A 1 107 ? -3.971 10.126 -2.961 1.00 98.31 107 ALA A C 1
ATOM 857 O O . ALA A 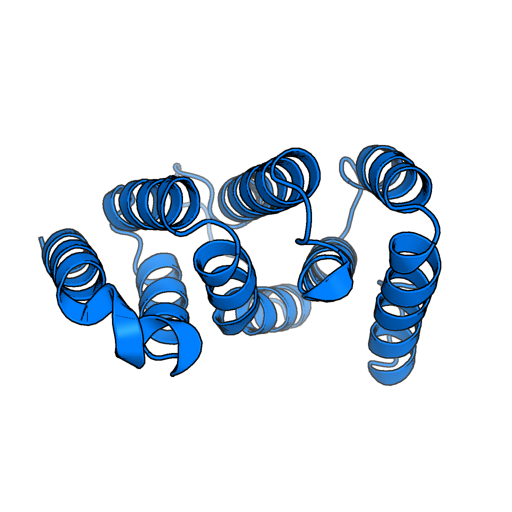1 107 ? -4.495 11.146 -3.410 1.00 98.31 107 ALA A O 1
ATOM 858 N N . ALA A 1 108 ? -3.523 9.123 -3.725 1.00 98.25 108 ALA A N 1
ATOM 859 C CA . ALA A 1 108 ? -3.661 9.072 -5.179 1.00 98.25 108 ALA A CA 1
ATOM 860 C C . ALA A 1 108 ? -5.079 8.675 -5.620 1.00 98.25 108 ALA A C 1
ATOM 862 O O . ALA A 1 108 ? -5.632 9.318 -6.507 1.00 98.25 108 ALA A O 1
ATOM 863 N N . ASP A 1 109 ? -5.700 7.697 -4.952 1.00 98.19 109 ASP A N 1
ATOM 864 C CA . ASP A 1 109 ? -7.118 7.357 -5.130 1.00 98.19 109 ASP A CA 1
ATOM 865 C C . ASP A 1 109 ? -7.838 7.274 -3.768 1.00 98.19 109 ASP A C 1
ATOM 867 O O . ASP A 1 109 ? -7.849 6.227 -3.111 1.00 98.19 109 ASP A O 1
ATOM 871 N N . PRO A 1 110 ? -8.454 8.382 -3.312 1.00 98.19 110 PRO A N 1
ATOM 872 C CA . PRO A 1 110 ? -9.165 8.431 -2.037 1.00 98.19 110 PRO A CA 1
ATOM 873 C C . PRO A 1 110 ? -10.515 7.709 -2.028 1.00 98.19 110 PRO A C 1
ATOM 875 O O . PRO A 1 110 ? -11.167 7.684 -0.980 1.00 98.19 110 PRO A O 1
ATOM 878 N N . LEU A 1 111 ? -11.021 7.227 -3.162 1.00 97.75 111 LEU A N 1
ATOM 879 C CA . LEU A 1 111 ? -12.226 6.404 -3.163 1.00 97.75 111 LEU A CA 1
ATOM 880 C C . LEU A 1 111 ? -11.812 4.973 -2.828 1.00 97.75 111 LEU A C 1
ATOM 882 O O . LEU A 1 111 ? -12.038 4.525 -1.705 1.00 97.75 111 LEU A O 1
ATOM 886 N N . LEU A 1 112 ? -11.065 4.340 -3.733 1.00 98.31 112 LEU A N 1
ATOM 887 C CA . LEU A 1 112 ? -10.639 2.948 -3.588 1.00 98.31 112 LEU A CA 1
ATOM 888 C C . LEU A 1 112 ? -9.690 2.744 -2.406 1.00 98.31 112 LEU A C 1
ATOM 890 O O . LEU A 1 112 ? -9.738 1.723 -1.724 1.00 98.31 112 LEU A O 1
ATOM 894 N N . GLY A 1 113 ? -8.841 3.731 -2.118 1.00 98.50 113 GLY A N 1
ATOM 895 C CA . GLY A 1 113 ? -7.931 3.664 -0.984 1.00 98.50 113 GLY A CA 1
ATOM 896 C C . GLY A 1 113 ? -8.659 3.599 0.358 1.00 98.50 113 GLY A C 1
ATOM 897 O O . GLY A 1 113 ? -8.262 2.828 1.229 1.00 98.50 113 GLY A O 1
ATOM 898 N N . PHE A 1 114 ? -9.729 4.379 0.544 1.00 98.69 114 PHE A N 1
ATOM 899 C CA . PHE A 1 114 ? -10.511 4.309 1.782 1.00 98.69 114 PHE A CA 1
ATOM 900 C C . PHE A 1 114 ? -11.376 3.048 1.856 1.00 98.69 114 PHE A C 1
ATOM 902 O O . PHE A 1 114 ? -11.551 2.531 2.957 1.00 98.69 114 PHE A O 1
ATOM 909 N N . ASP A 1 115 ? -11.826 2.511 0.721 1.00 98.50 115 ASP A N 1
ATOM 910 C CA . ASP A 1 115 ? -12.502 1.210 0.681 1.00 98.50 115 ASP A CA 1
ATOM 911 C C . ASP A 1 115 ? -11.555 0.082 1.123 1.00 98.50 115 ASP A C 1
ATOM 913 O O . ASP A 1 115 ? -11.924 -0.756 1.946 1.00 98.50 115 ASP A O 1
ATOM 917 N N . LEU A 1 116 ? -10.293 0.097 0.671 1.00 98.56 116 LEU A N 1
ATOM 918 C CA . LEU A 1 116 ? -9.269 -0.837 1.150 1.00 98.56 116 LEU A CA 1
ATOM 919 C C . LEU A 1 116 ? -8.992 -0.667 2.653 1.00 98.56 116 LEU A C 1
ATOM 921 O O . LEU A 1 116 ? -8.904 -1.654 3.382 1.00 98.56 116 LEU A O 1
ATOM 925 N N . LEU A 1 117 ? -8.875 0.573 3.143 1.00 98.50 117 LEU A N 1
ATOM 926 C CA . LEU A 1 117 ? -8.699 0.840 4.577 1.00 98.50 117 LEU A CA 1
ATOM 927 C C . LEU A 1 117 ? -9.861 0.279 5.412 1.00 98.50 117 LEU A C 1
ATOM 929 O O . LEU A 1 117 ? -9.613 -0.282 6.478 1.00 98.50 117 LEU A O 1
ATOM 933 N N . ALA A 1 118 ? -11.099 0.411 4.928 1.00 98.31 118 ALA A N 1
ATOM 934 C CA . ALA A 1 118 ? -12.295 -0.112 5.583 1.00 98.31 118 ALA A CA 1
ATOM 935 C C . ALA A 1 118 ? -12.268 -1.645 5.650 1.00 98.31 118 ALA A C 1
ATOM 937 O O . ALA A 1 118 ? -12.340 -2.202 6.744 1.00 98.31 118 ALA A O 1
ATOM 938 N N . LYS A 1 119 ? -12.027 -2.320 4.515 1.00 97.25 119 LYS A N 1
ATOM 939 C CA . LYS A 1 119 ? -11.857 -3.784 4.460 1.00 97.25 119 LYS A CA 1
ATOM 940 C C . LYS A 1 119 ? -10.785 -4.287 5.430 1.00 97.25 119 LYS A C 1
ATOM 942 O O . LYS A 1 119 ? -10.961 -5.299 6.101 1.00 97.25 119 LYS A O 1
ATOM 947 N N . LEU A 1 120 ? -9.648 -3.592 5.512 1.00 96.88 120 LEU A N 1
ATOM 948 C CA . LEU A 1 120 ? -8.562 -3.965 6.420 1.00 96.88 120 LEU A CA 1
ATOM 949 C C . LEU A 1 120 ? -8.937 -3.752 7.895 1.00 96.88 120 LEU A C 1
ATOM 951 O O . LEU A 1 120 ? -8.533 -4.557 8.734 1.00 96.88 120 LEU A O 1
ATOM 955 N N . ALA A 1 121 ? -9.704 -2.706 8.217 1.00 97.00 121 ALA A N 1
ATOM 956 C CA . ALA A 1 121 ? -10.187 -2.448 9.574 1.00 97.00 121 ALA A CA 1
ATOM 957 C C . ALA A 1 121 ? -11.180 -3.524 10.051 1.00 97.00 121 ALA A C 1
ATOM 959 O O . ALA A 1 121 ? -11.093 -3.967 11.196 1.00 97.00 121 ALA A O 1
ATOM 960 N N . GLU A 1 122 ? -12.046 -4.024 9.162 1.00 95.31 122 GLU A N 1
ATOM 961 C CA . GLU A 1 122 ? -13.005 -5.107 9.453 1.00 95.31 122 GLU A CA 1
ATOM 962 C C . GLU A 1 122 ? -12.337 -6.414 9.891 1.00 95.31 122 GLU A C 1
ATOM 964 O O . GLU A 1 122 ? -12.953 -7.228 10.577 1.00 95.31 122 GLU A O 1
ATOM 969 N N . ARG A 1 123 ? -11.054 -6.611 9.563 1.00 92.69 123 ARG A N 1
ATOM 970 C CA . ARG A 1 123 ? -10.296 -7.788 10.009 1.00 92.69 123 ARG A CA 1
ATOM 971 C C . ARG A 1 123 ? -10.042 -7.803 11.519 1.00 92.69 123 ARG A C 1
ATOM 973 O O . ARG A 1 123 ? -9.569 -8.815 12.028 1.00 92.69 123 ARG A O 1
ATOM 980 N N . LYS A 1 124 ? -10.277 -6.685 12.224 1.00 89.56 124 LYS A N 1
ATOM 981 C CA . LYS A 1 124 ? -10.101 -6.519 13.683 1.00 89.56 124 LYS A CA 1
ATOM 982 C C . LYS A 1 124 ? -8.752 -7.021 14.212 1.00 89.56 124 LYS A C 1
ATOM 984 O O . LYS A 1 124 ? -8.612 -7.456 15.354 1.00 89.56 124 LYS A O 1
ATOM 989 N N . HIS A 1 125 ? -7.722 -6.954 13.373 1.00 90.62 125 HIS A N 1
ATOM 990 C CA . HIS A 1 125 ? -6.419 -7.518 13.678 1.00 90.62 125 HIS A CA 1
ATOM 991 C C . HIS A 1 125 ? -5.496 -6.447 14.262 1.00 90.62 125 HIS A C 1
ATOM 993 O O . HIS A 1 125 ? -5.169 -5.459 13.602 1.00 90.62 125 HIS A O 1
ATOM 999 N N . GLN A 1 126 ? -5.000 -6.659 15.486 1.00 90.69 126 GLN A N 1
ATOM 1000 C CA . GLN A 1 126 ? -4.258 -5.637 16.237 1.00 90.69 126 GLN A CA 1
ATOM 1001 C C . GLN A 1 126 ? -3.056 -5.064 15.464 1.00 90.69 126 GLN A C 1
ATOM 1003 O O . GLN A 1 126 ? -2.790 -3.860 15.524 1.00 90.69 126 GLN A O 1
ATOM 1008 N N . GLN A 1 127 ? -2.309 -5.900 14.733 1.00 91.81 127 GLN A N 1
ATOM 1009 C CA . GLN A 1 127 ? -1.168 -5.410 13.952 1.00 91.81 127 GLN A CA 1
ATOM 1010 C C . GLN A 1 127 ? -1.588 -4.646 12.696 1.00 91.81 127 GLN A C 1
ATOM 1012 O O . GLN A 1 127 ? -0.920 -3.670 12.361 1.00 91.81 127 GLN A O 1
ATOM 1017 N N . ILE A 1 128 ? -2.690 -5.043 12.048 1.00 94.94 128 ILE A N 1
ATOM 1018 C CA . ILE A 1 128 ? -3.232 -4.309 10.897 1.00 94.94 128 ILE A CA 1
ATOM 1019 C C . ILE A 1 128 ? -3.692 -2.938 11.383 1.00 94.94 128 ILE A C 1
ATOM 1021 O O . ILE A 1 128 ? -3.229 -1.933 10.853 1.00 94.94 128 ILE A O 1
ATOM 1025 N N . ASN A 1 129 ? -4.455 -2.874 12.478 1.00 95.62 129 ASN A N 1
ATOM 1026 C CA . ASN A 1 129 ? -4.914 -1.611 13.058 1.00 95.62 129 ASN A CA 1
ATOM 1027 C C . ASN A 1 129 ? -3.737 -0.671 13.368 1.00 95.62 129 ASN A C 1
ATOM 1029 O O . ASN A 1 129 ? -3.792 0.508 13.037 1.00 95.62 129 ASN A O 1
ATOM 1033 N N . LYS A 1 130 ? -2.618 -1.171 13.918 1.00 95.69 130 LYS A N 1
ATOM 1034 C CA . LYS A 1 130 ? -1.405 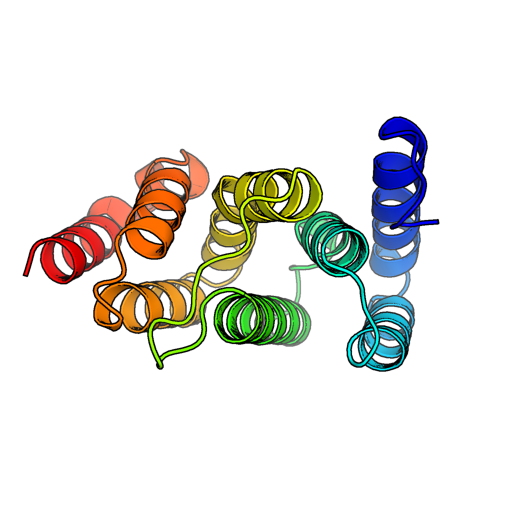-0.349 14.124 1.00 95.69 130 LYS A CA 1
ATOM 1035 C C . LYS A 1 130 ? -0.864 0.245 12.814 1.00 95.69 130 LYS A C 1
ATOM 1037 O O . LYS A 1 130 ? -0.515 1.425 12.787 1.00 95.69 130 LYS A O 1
ATOM 1042 N N . ILE A 1 131 ? -0.830 -0.540 11.735 1.00 97.81 131 ILE A N 1
ATOM 1043 C CA . ILE A 1 131 ? -0.410 -0.076 10.403 1.00 97.81 131 ILE A CA 1
ATOM 1044 C C . ILE A 1 131 ? -1.388 0.974 9.855 1.00 97.81 131 ILE A C 1
ATOM 1046 O O . ILE A 1 131 ? -0.954 2.009 9.342 1.00 97.81 131 ILE A O 1
ATOM 1050 N N . LEU A 1 132 ? -2.699 0.751 9.993 1.00 98.38 132 LEU A N 1
ATOM 1051 C CA . LEU A 1 132 ? -3.724 1.696 9.545 1.00 98.38 132 LEU A CA 1
ATOM 1052 C C . LEU A 1 132 ? -3.604 3.030 10.288 1.00 98.38 132 LEU A C 1
ATOM 1054 O O . LEU A 1 132 ? -3.487 4.073 9.645 1.00 98.38 132 LEU A O 1
ATOM 1058 N N . LYS A 1 133 ? -3.525 3.008 11.626 1.00 98.25 133 LYS A N 1
ATOM 1059 C CA . LYS A 1 133 ? -3.364 4.213 12.462 1.00 98.25 133 LYS A CA 1
ATOM 1060 C C . LYS A 1 133 ? -2.125 5.025 12.046 1.00 98.25 133 LYS A C 1
ATOM 1062 O O . LYS A 1 133 ? -2.202 6.247 11.905 1.00 98.25 133 LYS A O 1
ATOM 1067 N N . ALA A 1 134 ? -1.003 4.362 11.745 1.00 98.44 134 ALA A N 1
ATOM 1068 C CA . ALA A 1 134 ? 0.204 5.031 11.253 1.00 98.44 134 ALA A CA 1
ATOM 1069 C C . ALA A 1 134 ? -0.017 5.770 9.918 1.00 98.44 134 ALA A C 1
ATOM 1071 O O . ALA A 1 134 ? 0.458 6.899 9.759 1.00 98.44 134 ALA A O 1
ATOM 1072 N N . ASN A 1 135 ? -0.768 5.184 8.984 1.00 98.62 135 ASN A N 1
ATOM 1073 C CA . ASN A 1 135 ? -1.086 5.807 7.696 1.00 98.62 135 ASN A CA 1
ATOM 1074 C C . ASN A 1 135 ? -2.131 6.923 7.810 1.00 98.62 135 ASN A C 1
ATOM 1076 O O . ASN A 1 135 ? -1.963 7.984 7.209 1.00 98.62 135 ASN A O 1
ATOM 1080 N N . LEU A 1 136 ? -3.179 6.722 8.610 1.00 98.56 136 LEU A N 1
ATOM 1081 C CA . LEU A 1 136 ? -4.248 7.702 8.828 1.00 98.56 136 LEU A CA 1
ATOM 1082 C C . LEU A 1 136 ? -3.731 8.990 9.484 1.00 98.56 136 LEU A C 1
ATOM 1084 O O . LEU A 1 136 ? -4.303 10.054 9.276 1.00 98.56 136 LEU A O 1
ATOM 1088 N N . SER A 1 137 ? -2.616 8.917 10.219 1.00 98.06 137 SER A N 1
ATOM 1089 C CA . SER A 1 137 ? -1.946 10.080 10.819 1.00 98.06 137 SER A CA 1
ATOM 1090 C C . SER A 1 137 ? -1.165 10.957 9.824 1.00 98.06 137 SER A C 1
ATOM 1092 O O . SER A 1 137 ? -0.717 12.049 10.180 1.00 98.06 137 SER A O 1
ATOM 1094 N N . LYS A 1 138 ? -0.953 10.509 8.576 1.00 98.31 138 LYS A N 1
ATOM 1095 C CA . LYS A 1 138 ? -0.108 11.241 7.621 1.00 98.31 138 LYS A CA 1
ATOM 1096 C C . LYS A 1 138 ? -0.803 12.513 7.137 1.00 98.31 138 LYS A C 1
ATOM 1098 O O . LYS A 1 138 ? -1.958 12.489 6.722 1.00 98.31 138 LYS A O 1
ATOM 1103 N N . SER A 1 139 ? -0.047 13.612 7.084 1.00 98.06 139 SER A N 1
ATOM 1104 C CA . SER A 1 139 ? -0.540 14.951 6.717 1.00 98.06 139 SER A CA 1
ATOM 1105 C C . SER A 1 139 ? -1.261 15.014 5.367 1.00 98.06 139 SER A C 1
ATOM 1107 O O . SER A 1 139 ? -2.198 15.790 5.199 1.00 98.06 139 SER A O 1
ATOM 1109 N N . ARG A 1 140 ? -0.852 14.178 4.406 1.00 96.94 140 ARG A N 1
ATOM 1110 C CA . ARG A 1 140 ? -1.515 14.055 3.099 1.00 96.94 140 ARG A CA 1
ATOM 1111 C C . ARG A 1 140 ? -2.971 13.592 3.195 1.00 96.94 140 ARG A C 1
ATOM 1113 O O . ARG A 1 140 ? -3.752 13.930 2.314 1.00 96.94 140 ARG A O 1
ATOM 1120 N N . LEU A 1 141 ? -3.326 12.854 4.251 1.00 98.25 141 LEU A N 1
ATOM 1121 C CA . LEU A 1 141 ? -4.689 12.398 4.511 1.00 98.25 141 LEU A CA 1
ATOM 1122 C C . LEU A 1 141 ? -5.407 13.315 5.505 1.00 98.25 141 LEU A C 1
ATOM 1124 O O . LEU A 1 141 ? -6.507 13.786 5.215 1.00 98.25 141 LEU A O 1
ATOM 1128 N N . THR A 1 142 ? -4.778 13.625 6.643 1.00 98.00 142 THR A N 1
ATOM 1129 C CA . THR A 1 142 ? -5.423 14.390 7.729 1.00 98.00 142 THR A CA 1
ATOM 1130 C C . THR A 1 142 ? -5.848 15.793 7.310 1.00 98.00 142 THR A C 1
ATOM 1132 O O . THR A 1 142 ? -6.850 16.299 7.798 1.00 98.00 142 THR A O 1
ATOM 1135 N N . LYS A 1 143 ? -5.157 16.421 6.354 1.00 96.94 143 LYS A N 1
ATOM 1136 C CA . LYS A 1 143 ? -5.530 17.758 5.869 1.00 96.94 143 LYS A CA 1
ATOM 1137 C C . LYS A 1 143 ? -6.845 17.798 5.084 1.00 96.94 143 LYS A C 1
ATOM 1139 O O . LYS A 1 143 ? -7.426 18.870 4.973 1.00 96.94 143 LYS A O 1
ATOM 1144 N N . LYS A 1 144 ? -7.283 16.680 4.493 1.00 97.56 144 LYS A N 1
ATOM 1145 C CA . LYS A 1 144 ? -8.406 16.659 3.533 1.00 97.56 144 LYS A CA 1
ATOM 1146 C C . LYS A 1 144 ? -9.520 15.677 3.885 1.00 97.56 144 LYS A C 1
ATOM 1148 O O . LYS A 1 144 ? -10.655 15.889 3.476 1.00 97.56 144 LYS A O 1
ATOM 1153 N N . TYR A 1 145 ? -9.222 14.611 4.627 1.00 98.12 145 TYR A N 1
ATOM 1154 C CA . TYR A 1 145 ? -10.116 13.454 4.738 1.00 98.12 145 TYR A CA 1
ATOM 1155 C C . TYR A 1 145 ? -10.485 13.086 6.179 1.00 98.12 145 TYR A C 1
ATOM 1157 O O . TYR A 1 145 ? -10.806 11.931 6.442 1.00 98.12 145 TYR A O 1
ATOM 1165 N N . MET A 1 146 ? -10.486 14.048 7.112 1.00 97.31 146 MET A N 1
ATOM 1166 C CA . MET A 1 146 ? -10.788 13.798 8.535 1.00 97.31 146 MET A CA 1
ATOM 1167 C C . MET A 1 146 ? -12.085 13.013 8.763 1.00 97.31 146 MET A C 1
ATOM 1169 O O . MET A 1 146 ? -12.089 12.070 9.546 1.00 97.31 146 MET A O 1
ATOM 1173 N N . LEU A 1 147 ? -13.165 13.334 8.040 1.00 97.75 147 LEU A N 1
ATOM 1174 C CA . LEU A 1 147 ? -14.434 12.609 8.175 1.00 97.75 147 LEU A CA 1
ATOM 1175 C C . LEU A 1 147 ? -14.314 11.132 7.773 1.00 97.75 147 LEU A C 1
ATOM 1177 O O . LEU A 1 147 ? -14.862 10.272 8.453 1.00 97.75 147 LEU A O 1
ATOM 1181 N N . LYS A 1 148 ? -13.588 10.819 6.689 1.00 98.12 148 LYS A N 1
ATOM 1182 C CA . LYS A 1 148 ? -13.347 9.425 6.284 1.00 98.12 148 LYS A CA 1
ATOM 1183 C C . LYS A 1 148 ? -12.413 8.718 7.268 1.00 98.12 148 LYS A C 1
ATOM 1185 O O . LYS A 1 148 ? -12.654 7.569 7.607 1.00 98.12 148 LYS A O 1
ATOM 1190 N N . ILE A 1 149 ? -11.384 9.411 7.758 1.00 98.31 149 ILE A N 1
ATOM 1191 C CA . ILE A 1 149 ? -10.435 8.886 8.749 1.00 98.31 149 ILE A CA 1
ATOM 1192 C C . ILE A 1 149 ? -11.154 8.479 10.043 1.00 98.31 149 ILE A C 1
ATOM 1194 O O . ILE A 1 149 ? -10.917 7.381 10.539 1.00 98.31 149 ILE A O 1
ATOM 1198 N N . ASN A 1 150 ? -12.052 9.323 10.560 1.00 97.81 150 ASN A N 1
ATOM 1199 C CA . ASN A 1 150 ? -12.806 9.034 11.784 1.00 97.81 150 ASN A CA 1
ATOM 1200 C C . ASN A 1 150 ? -13.677 7.781 11.643 1.00 97.81 150 ASN A C 1
ATOM 1202 O O . ASN A 1 150 ? -13.671 6.949 12.542 1.00 97.81 150 ASN A O 1
ATOM 1206 N N . LYS A 1 151 ? -14.321 7.582 10.485 1.00 97.69 151 LYS A N 1
ATOM 1207 C CA . LYS A 1 151 ? -15.074 6.348 10.208 1.00 97.69 151 LYS A CA 1
ATOM 1208 C C . LYS A 1 151 ? -14.194 5.100 10.298 1.00 97.69 151 LYS A C 1
ATOM 1210 O O . LYS A 1 151 ? -14.599 4.111 10.890 1.00 97.69 151 LYS A O 1
ATOM 1215 N N . ILE A 1 152 ? -12.970 5.149 9.764 1.00 98.12 152 ILE A N 1
ATOM 1216 C CA . ILE A 1 152 ? -12.037 4.015 9.879 1.00 98.12 152 ILE A CA 1
ATOM 1217 C C . ILE A 1 152 ? -11.627 3.781 11.341 1.00 98.12 152 ILE A C 1
ATOM 1219 O O . ILE A 1 152 ? -11.502 2.632 11.756 1.00 98.12 152 ILE A O 1
ATOM 1223 N N . TYR A 1 153 ? -11.431 4.839 12.138 1.00 97.38 153 TYR A N 1
ATOM 1224 C CA . TYR A 1 153 ? -11.171 4.691 13.576 1.00 97.38 153 TYR A CA 1
ATOM 1225 C C . TYR A 1 153 ? -12.324 4.000 14.307 1.00 97.38 153 TYR A C 1
ATOM 1227 O O . TYR A 1 153 ? -12.073 3.040 15.029 1.00 97.38 153 TYR A O 1
ATOM 1235 N N . GLU A 1 154 ? -13.565 4.416 14.054 1.00 96.00 154 GLU A N 1
ATOM 1236 C CA . GLU A 1 154 ? -14.761 3.790 14.629 1.00 96.00 154 GLU A CA 1
ATOM 1237 C C . GLU A 1 154 ? -14.840 2.295 14.291 1.00 96.00 154 GLU A C 1
ATOM 1239 O O . GLU A 1 154 ? -15.115 1.487 15.170 1.00 96.00 154 GLU A O 1
ATOM 1244 N N . MET A 1 155 ? -14.523 1.907 13.051 1.00 95.44 155 MET A N 1
ATOM 1245 C CA . MET A 1 155 ? -14.497 0.496 12.639 1.00 95.44 155 MET A CA 1
ATOM 1246 C C . MET A 1 155 ? -13.418 -0.328 13.360 1.00 95.44 155 MET A C 1
ATOM 1248 O O . MET A 1 155 ? -13.618 -1.514 13.599 1.00 95.44 155 MET A O 1
ATOM 1252 N N . MET A 1 156 ? -12.267 0.273 13.690 1.00 93.06 156 MET A N 1
ATOM 1253 C CA . MET A 1 156 ? -11.163 -0.421 14.371 1.00 93.06 156 MET A CA 1
ATOM 1254 C C . MET A 1 156 ? -11.387 -0.614 15.876 1.00 93.06 156 MET A C 1
ATOM 1256 O O . MET A 1 156 ? -10.738 -1.484 16.461 1.00 93.06 156 MET A O 1
ATOM 1260 N N . ASP A 1 157 ? -12.209 0.235 16.496 1.00 81.31 157 ASP A N 1
ATOM 1261 C CA . ASP A 1 157 ? -12.458 0.240 17.941 1.00 81.31 157 ASP A CA 1
ATOM 1262 C C . ASP A 1 157 ? -13.740 -0.553 18.324 1.00 81.31 157 ASP A C 1
ATOM 1264 O O . ASP A 1 157 ? -14.006 -0.742 19.513 1.00 81.31 157 ASP A O 1
ATOM 1268 N N . GLN A 1 158 ? -14.499 -1.049 17.333 1.00 63.84 158 GLN A N 1
ATOM 1269 C CA . GLN A 1 158 ? -15.641 -1.977 17.468 1.00 63.84 158 GLN A CA 1
ATOM 1270 C C . GLN A 1 158 ? -15.217 -3.449 17.462 1.00 63.84 158 GLN A C 1
ATOM 1272 O O . GLN A 1 158 ? -15.930 -4.285 18.058 1.00 63.84 158 GLN A O 1
#

Sequence (158 aa):
MMNDSRWRLREAAAMACQIIGEQDFSTIKNWFEQIYPDSSLLEKRGILVALAHPPLLTTAANTVYCLNLCEQIFNDIFPSDHQTIDQSEAFKTLKKSLEYVLSVFVAADPLLGFDLLAKLAERKHQQINKILKANLSKSRLTKKYMLKINKIYEMMDQ

Foldseek 3Di:
DLPDPDVVVVVVLLVVLLVVLLVPVVVSLVVCVVCVVVDDLSRLLSNLSSLLDLSNLQDPVSLVSSLVSLLVVCCVQPPLVPPDGDPDPSNVSSLVSLLASLLSSCLSPVVVSLVSLLVQLLSLDPSSVVSSVSSCPDPSCVVPPVVSSVVSVVSNVD

pLDDT: mean 94.78, std 7.2, range [59.5, 98.69]